Protein AF-A0A3M1QF26-F1 (afdb_monomer_lite)

Foldseek 3Di:
DDPPVPVVVVVVVPPVVVLPPLVVLLVVLVVLLVVLVVLPPVCPCVVLSVVLVVLSVQLVVCSVVVVPVSNVVSSVVSVVSSVVSVCVSVVD

pLDDT: mean 78.91, std 17.64, range [40.91, 94.62]

Radius of gyration: 18.91 Å; chains: 1; bounding box: 52×28×55 Å

Sequence (92 aa):
MRPVLLACLLALGGLAACAHPVAHDLDALQSTLDGTAVMDTGHKLAPDLYQAQRAVCRARQAYARGDLAGAKRLAEEARKKVSDLQAKQYGL

Structure (mmCIF, N/CA/C/O backbone):
data_AF-A0A3M1QF26-F1
#
_entry.id   AF-A0A3M1QF26-F1
#
loop_
_atom_site.group_PDB
_atom_site.id
_atom_site.type_symbol
_atom_site.label_atom_id
_atom_site.label_alt_id
_atom_site.label_comp_id
_atom_site.label_asym_id
_atom_site.label_entity_id
_atom_site.label_seq_id
_atom_site.pdbx_PDB_ins_code
_atom_site.Cartn_x
_atom_site.Cartn_y
_atom_site.Cartn_z
_atom_site.occupancy
_atom_site.B_iso_or_equiv
_atom_site.auth_seq_id
_atom_site.auth_comp_id
_atom_site.auth_asym_id
_atom_site.auth_atom_id
_atom_site.pdbx_PDB_model_num
ATOM 1 N N . MET A 1 1 ? -36.911 20.982 35.353 1.00 48.88 1 MET A N 1
ATOM 2 C CA . MET A 1 1 ? -36.864 19.787 34.484 1.00 48.88 1 MET A CA 1
ATOM 3 C C . MET A 1 1 ? -35.902 20.046 33.329 1.00 48.88 1 MET A C 1
ATOM 5 O O . MET A 1 1 ? -36.047 21.069 32.682 1.00 48.88 1 MET A O 1
ATOM 9 N N . ARG A 1 2 ? -34.973 19.103 33.093 1.00 50.50 2 ARG A N 1
ATOM 10 C CA . ARG A 1 2 ? -34.153 18.883 31.877 1.00 50.50 2 ARG A CA 1
ATOM 11 C C . ARG A 1 2 ? -33.062 19.911 31.492 1.00 50.50 2 ARG A C 1
ATOM 13 O O . ARG A 1 2 ? -33.274 20.700 30.582 1.00 50.50 2 ARG A O 1
ATOM 20 N N . PRO A 1 3 ? -31.833 19.747 32.024 1.00 45.84 3 PRO A N 1
ATOM 21 C CA . PRO A 1 3 ? -30.619 20.103 31.274 1.00 45.84 3 PRO A CA 1
ATOM 22 C C . PRO A 1 3 ? -29.717 18.896 30.934 1.00 45.84 3 PRO A C 1
ATOM 24 O O . PRO A 1 3 ? -28.699 19.055 30.275 1.00 45.84 3 PRO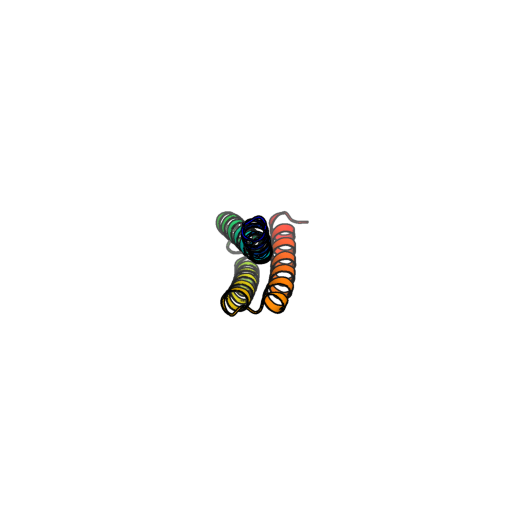 A O 1
ATOM 27 N N . VAL A 1 4 ? -30.076 17.671 31.336 1.00 49.97 4 VAL A N 1
ATOM 28 C CA . VAL A 1 4 ? -29.175 16.499 31.237 1.00 49.97 4 VAL A CA 1
ATOM 29 C C . VAL A 1 4 ? -29.198 15.816 29.856 1.00 49.97 4 VAL A C 1
ATOM 31 O O . VAL A 1 4 ? -28.294 15.063 29.514 1.00 49.97 4 VAL A O 1
ATOM 34 N N . LEU A 1 5 ? -30.195 16.103 29.012 1.00 48.06 5 LEU A N 1
ATOM 35 C CA . LEU A 1 5 ? -30.371 15.411 27.725 1.00 48.06 5 LEU A CA 1
ATOM 36 C C . LEU A 1 5 ? -29.491 15.944 26.581 1.00 48.06 5 LEU A C 1
ATOM 38 O O . LEU A 1 5 ? -29.319 15.240 25.591 1.00 48.06 5 LEU A O 1
ATOM 42 N N . LEU A 1 6 ? -28.900 17.140 26.705 1.00 47.47 6 LEU A N 1
ATOM 43 C CA . LEU A 1 6 ? -28.084 17.720 25.627 1.00 47.47 6 LEU A CA 1
ATOM 44 C C . LEU A 1 6 ? -26.618 17.253 25.648 1.00 47.47 6 LEU A C 1
ATOM 46 O O . LEU A 1 6 ? -25.963 17.236 24.611 1.00 47.47 6 LEU A O 1
ATOM 50 N N . ALA A 1 7 ? -26.105 16.826 26.806 1.00 46.19 7 ALA A N 1
ATOM 51 C CA . ALA A 1 7 ? -24.708 16.408 26.945 1.00 46.19 7 ALA A CA 1
ATOM 52 C C . ALA A 1 7 ? -24.428 15.004 26.369 1.00 46.19 7 ALA A C 1
ATOM 54 O O . ALA A 1 7 ? -23.309 14.727 25.946 1.00 46.19 7 ALA A O 1
ATOM 55 N N . CYS A 1 8 ? -25.436 14.126 26.289 1.00 41.28 8 CYS A N 1
ATOM 56 C CA . CYS A 1 8 ? -25.258 12.778 25.729 1.00 41.28 8 CYS A CA 1
ATOM 57 C C . CYS A 1 8 ? -25.149 12.752 24.196 1.00 41.28 8 CYS A C 1
ATOM 59 O O . CYS A 1 8 ? -24.556 11.826 23.650 1.00 41.28 8 CYS A O 1
ATOM 61 N N . LEU A 1 9 ? -25.672 13.759 23.488 1.00 46.09 9 LEU A N 1
ATOM 62 C CA . LEU A 1 9 ? -25.634 13.785 22.019 1.00 46.09 9 LEU A CA 1
ATOM 63 C C . LEU A 1 9 ? -24.279 14.239 21.454 1.00 46.09 9 LEU A C 1
ATOM 65 O O . LEU A 1 9 ? -23.915 13.834 20.354 1.00 46.09 9 LEU A O 1
ATOM 69 N N . LEU A 1 10 ? -23.490 15.003 22.216 1.00 49.06 10 LEU A N 1
ATOM 70 C CA . LEU A 1 10 ? -22.147 15.431 21.796 1.00 49.06 10 LEU A CA 1
ATOM 71 C C . LEU A 1 10 ? -21.065 14.367 22.042 1.00 49.06 10 LEU A C 1
ATOM 73 O O . LEU A 1 10 ? -20.053 14.358 21.347 1.00 49.06 10 LEU A O 1
ATOM 77 N N . ALA A 1 11 ? -21.288 13.426 22.963 1.00 46.22 11 ALA A N 1
ATOM 78 C CA . ALA A 1 11 ? -20.346 12.333 23.223 1.00 46.22 11 ALA A CA 1
ATOM 79 C C . ALA A 1 11 ? -20.380 11.227 22.147 1.00 46.22 11 ALA A C 1
ATOM 81 O O . ALA A 1 11 ? -19.413 10.484 21.999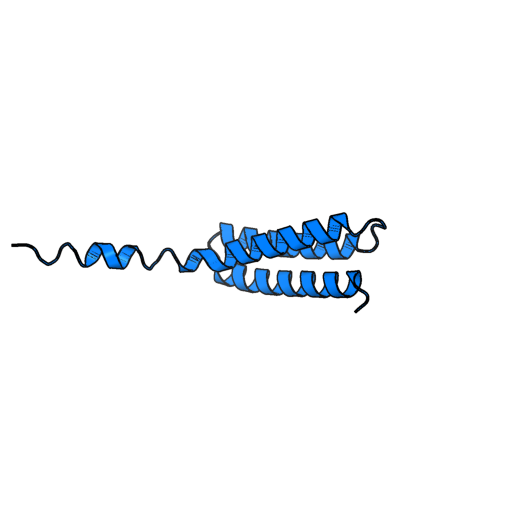 1.00 46.22 11 ALA A O 1
ATOM 82 N N . LEU A 1 12 ? -21.460 11.134 21.362 1.00 48.81 12 LEU A N 1
ATOM 83 C CA . LEU A 1 12 ? -21.599 10.152 20.276 1.00 48.81 12 LEU A CA 1
ATOM 84 C C . LEU A 1 12 ? -21.037 10.641 18.930 1.00 48.81 12 LEU A C 1
ATOM 86 O O . LEU A 1 12 ? -20.748 9.821 18.062 1.00 48.81 12 LEU A O 1
ATOM 90 N N . GLY A 1 13 ? -20.815 11.950 18.760 1.00 42.41 13 GLY A N 1
ATOM 91 C CA . GLY A 1 13 ? -20.212 12.519 17.545 1.00 42.41 13 GLY A CA 1
ATOM 92 C C . GLY A 1 13 ? -18.683 12.398 17.472 1.00 42.41 13 GLY A C 1
ATOM 93 O O . GLY A 1 13 ? -18.108 12.530 16.396 1.00 42.41 13 GLY A O 1
ATOM 94 N N . GLY A 1 14 ? -18.013 12.126 18.599 1.00 40.91 14 GLY A N 1
ATOM 95 C CA . GLY A 1 14 ? -16.547 12.070 18.678 1.00 40.91 14 GLY A CA 1
ATOM 96 C C . GLY A 1 14 ? -15.920 10.725 18.296 1.00 40.91 14 GLY A C 1
ATOM 97 O O . GLY A 1 14 ? -14.734 10.677 17.982 1.00 40.91 14 GLY A O 1
ATOM 98 N N . LEU A 1 15 ? -16.687 9.627 18.290 1.00 45.91 15 LEU A N 1
ATOM 99 C CA . LEU A 1 15 ? -16.137 8.289 18.022 1.00 45.91 15 LEU A CA 1
ATOM 100 C C . LEU A 1 15 ? -16.070 7.914 16.537 1.00 45.91 15 LEU A C 1
ATOM 102 O O . LEU A 1 15 ? -15.388 6.951 16.190 1.00 45.91 15 LEU A O 1
ATOM 106 N N . ALA A 1 16 ? -16.709 8.673 15.644 1.00 44.66 16 ALA A N 1
ATOM 107 C CA . ALA A 1 16 ? -16.647 8.377 14.216 1.00 44.66 16 ALA A CA 1
ATOM 108 C C . ALA A 1 16 ? -15.305 8.799 13.589 1.00 44.66 16 ALA A C 1
ATOM 110 O O . ALA A 1 16 ? -14.814 8.115 12.698 1.00 44.66 16 ALA A O 1
ATOM 111 N N . ALA A 1 17 ? -14.646 9.860 14.067 1.00 45.38 17 ALA A N 1
ATOM 112 C CA . ALA A 1 17 ? -13.465 10.429 13.401 1.00 45.38 17 ALA A CA 1
ATOM 113 C C . ALA A 1 17 ? -12.230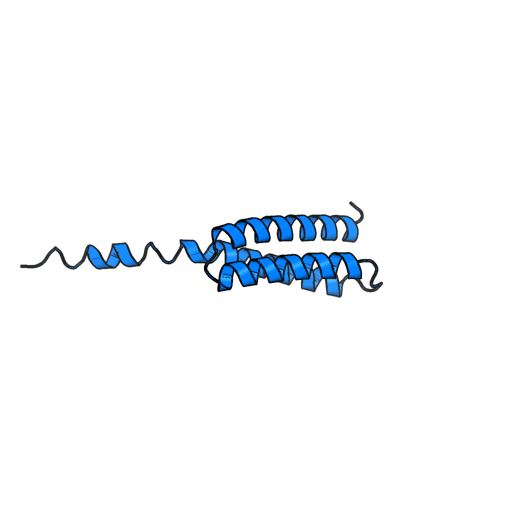 9.498 13.359 1.00 45.38 17 ALA A C 1
ATOM 115 O O . ALA A 1 17 ? -11.352 9.672 12.517 1.00 45.38 17 ALA A O 1
ATOM 116 N N . CYS A 1 18 ? -12.167 8.467 14.206 1.00 46.78 18 CYS A N 1
ATOM 117 C CA . CYS A 1 18 ? -10.989 7.602 14.322 1.00 46.78 18 CYS A CA 1
ATOM 118 C C . CYS A 1 18 ? -10.929 6.454 13.297 1.00 46.78 18 CYS A C 1
ATOM 120 O O . CYS A 1 18 ? -9.868 5.849 13.138 1.00 46.78 18 CYS A O 1
ATOM 122 N N . ALA A 1 19 ? -12.028 6.158 12.592 1.00 50.97 19 ALA A N 1
ATOM 123 C CA . ALA A 1 19 ? -12.062 5.120 11.552 1.00 50.97 19 ALA A CA 1
ATOM 124 C C . ALA A 1 19 ? -11.593 5.624 10.169 1.00 50.97 19 ALA A C 1
ATOM 126 O O . ALA A 1 19 ? -11.166 4.841 9.328 1.00 50.97 19 ALA A O 1
ATOM 127 N N . HIS A 1 20 ? -11.600 6.938 9.942 1.00 58.84 20 HIS A N 1
ATOM 128 C CA . HIS A 1 20 ? -11.430 7.542 8.618 1.00 58.84 20 HIS A CA 1
ATOM 129 C C . HIS A 1 20 ? -9.993 7.648 8.063 1.00 58.84 20 HIS A C 1
ATOM 131 O O . HIS A 1 20 ? -9.858 7.556 6.843 1.00 58.84 20 HIS A O 1
ATOM 137 N N . PRO A 1 21 ? -8.911 7.817 8.859 1.00 72.94 21 PRO A N 1
ATOM 138 C CA . PRO A 1 21 ? -7.605 8.130 8.269 1.00 72.94 21 PRO A CA 1
ATOM 139 C C . PRO A 1 21 ? -7.024 6.950 7.483 1.00 72.94 21 PRO A C 1
ATOM 141 O O . PRO A 1 21 ? -6.514 7.128 6.386 1.00 72.94 21 PRO A O 1
ATOM 144 N N . VAL A 1 22 ? -7.187 5.724 7.988 1.00 80.62 22 VAL A N 1
ATOM 145 C CA . VAL A 1 22 ? -6.626 4.526 7.342 1.00 80.62 22 VAL A CA 1
ATOM 146 C C . VAL A 1 22 ? -7.339 4.212 6.032 1.00 80.62 22 VAL A C 1
ATOM 148 O O . VAL A 1 22 ? -6.693 3.838 5.062 1.00 80.62 22 VAL A O 1
ATOM 151 N N . ALA A 1 23 ? -8.663 4.367 5.986 1.00 82.12 23 ALA A N 1
ATOM 152 C CA . ALA A 1 23 ? -9.424 4.150 4.759 1.00 82.12 23 ALA A CA 1
ATOM 153 C C . ALA A 1 23 ? -9.003 5.144 3.665 1.00 82.12 23 ALA A C 1
ATOM 155 O O . ALA A 1 23 ? -8.691 4.728 2.552 1.00 82.12 23 ALA A O 1
ATOM 156 N N . HIS A 1 24 ? -8.899 6.429 4.020 1.00 86.31 24 HIS A N 1
ATOM 157 C CA . HIS A 1 24 ? -8.439 7.475 3.111 1.00 86.31 24 HIS A CA 1
ATOM 158 C C . HIS A 1 24 ? -7.007 7.222 2.605 1.00 86.31 24 HIS A C 1
ATOM 160 O O . HIS A 1 24 ? -6.746 7.329 1.408 1.00 86.31 24 HIS A O 1
ATOM 166 N N . ASP A 1 25 ? -6.086 6.829 3.490 1.00 86.62 25 ASP A N 1
ATOM 167 C CA . ASP A 1 25 ? -4.708 6.501 3.104 1.00 86.62 25 ASP A CA 1
ATOM 168 C C . ASP A 1 25 ? -4.652 5.309 2.138 1.00 86.62 25 ASP A C 1
ATOM 170 O O . ASP A 1 25 ? -3.899 5.325 1.165 1.00 86.62 25 ASP A O 1
ATOM 174 N N . LEU A 1 26 ? -5.474 4.280 2.359 1.00 88.56 26 LEU A N 1
ATOM 175 C CA . LEU A 1 26 ? -5.537 3.116 1.473 1.00 88.56 26 LEU A CA 1
ATOM 176 C C . LEU A 1 26 ? -6.081 3.463 0.085 1.00 88.56 26 LEU A C 1
ATOM 178 O O . LEU A 1 26 ? -5.602 2.903 -0.903 1.00 88.56 26 LEU A O 1
ATOM 182 N N . ASP A 1 27 ? -7.038 4.383 -0.003 1.00 90.00 27 ASP A N 1
ATOM 183 C CA . ASP A 1 27 ? -7.551 4.877 -1.283 1.00 90.00 27 ASP A CA 1
ATOM 184 C C . ASP A 1 27 ? -6.505 5.714 -2.028 1.00 90.00 27 ASP A C 1
ATOM 186 O O . ASP A 1 27 ? -6.310 5.521 -3.231 1.00 90.00 27 ASP A O 1
ATOM 190 N N . ALA A 1 28 ? -5.756 6.566 -1.322 1.00 89.25 28 ALA A N 1
ATOM 191 C CA . ALA A 1 28 ? -4.656 7.328 -1.912 1.00 89.25 28 ALA A CA 1
ATOM 192 C C . ALA A 1 28 ? -3.542 6.411 -2.457 1.00 89.25 28 ALA A C 1
ATOM 194 O O . ALA A 1 28 ? -3.042 6.616 -3.569 1.00 89.25 28 ALA A O 1
ATOM 195 N N . LEU A 1 29 ? -3.182 5.360 -1.711 1.00 89.50 29 LEU A N 1
ATOM 196 C CA . LEU A 1 29 ? -2.211 4.356 -2.156 1.00 89.50 29 LEU A CA 1
ATOM 197 C C . LEU A 1 29 ? -2.702 3.591 -3.389 1.00 89.50 29 LEU A C 1
ATOM 199 O O . LEU A 1 29 ? -1.923 3.369 -4.315 1.00 89.50 29 LEU A O 1
ATOM 203 N N . GLN A 1 30 ? -3.984 3.223 -3.428 1.00 91.75 30 GLN A N 1
ATOM 204 C CA . GLN A 1 30 ? -4.572 2.550 -4.584 1.00 91.75 30 GLN A CA 1
ATOM 205 C C . GLN A 1 30 ? -4.556 3.451 -5.824 1.00 91.75 30 GLN A C 1
ATOM 207 O O . GLN A 1 30 ? -4.066 3.030 -6.867 1.00 91.75 30 GLN A O 1
ATOM 212 N N . SER A 1 31 ? -4.997 4.706 -5.696 1.00 90.44 31 SER A N 1
ATOM 213 C CA . SER A 1 31 ? -4.972 5.669 -6.804 1.00 90.44 31 SER A CA 1
ATOM 214 C C . SER A 1 31 ? -3.558 5.890 -7.342 1.00 90.44 31 SER A C 1
ATOM 216 O O . SER A 1 31 ? -3.375 6.079 -8.544 1.00 90.44 31 SER A O 1
ATOM 218 N N . THR A 1 32 ? -2.555 5.857 -6.464 1.00 89.62 32 THR A N 1
ATOM 219 C CA . THR A 1 32 ? -1.149 5.974 -6.861 1.00 89.62 32 THR A CA 1
ATOM 220 C C . THR A 1 32 ? -0.700 4.761 -7.672 1.00 89.62 32 THR A C 1
ATOM 222 O O . THR A 1 32 ? -0.082 4.920 -8.721 1.00 89.62 32 THR A O 1
ATOM 225 N N . LEU A 1 33 ? -1.042 3.551 -7.218 1.00 89.00 33 LEU A N 1
ATOM 226 C CA . LEU A 1 33 ? -0.721 2.312 -7.927 1.00 89.00 33 LEU A CA 1
ATOM 227 C C . LEU A 1 33 ? -1.376 2.243 -9.303 1.00 89.00 33 LEU A C 1
ATOM 229 O O . LEU A 1 33 ? -0.721 1.833 -10.258 1.00 89.00 33 LEU A O 1
ATOM 233 N N . ASP A 1 34 ? -2.631 2.672 -9.409 1.00 88.44 34 ASP A N 1
ATOM 234 C CA . ASP A 1 34 ? -3.347 2.717 -10.682 1.00 88.44 34 ASP A CA 1
ATOM 235 C C . ASP A 1 34 ? -2.665 3.706 -11.645 1.00 88.44 34 ASP A C 1
ATOM 237 O O . ASP A 1 34 ? -2.431 3.381 -12.809 1.00 88.44 34 ASP A O 1
ATOM 241 N N . GLY A 1 35 ? -2.235 4.872 -11.146 1.00 85.81 35 GLY A N 1
ATOM 242 C CA . GLY A 1 35 ? -1.445 5.839 -11.914 1.00 85.81 35 GLY A CA 1
ATOM 243 C C . GLY A 1 35 ? -0.098 5.282 -12.389 1.00 85.81 35 GLY A C 1
ATOM 244 O O . GLY A 1 35 ? 0.251 5.417 -13.564 1.00 85.81 35 GLY A O 1
ATOM 245 N N . THR A 1 36 ? 0.650 4.606 -11.511 1.00 84.38 36 THR A N 1
ATOM 246 C CA . THR A 1 36 ? 1.923 3.966 -11.877 1.00 84.38 36 THR A CA 1
ATOM 247 C C . THR A 1 36 ? 1.719 2.836 -12.885 1.00 84.38 36 THR A C 1
ATOM 249 O O . THR A 1 36 ? 2.507 2.715 -13.819 1.00 84.38 36 THR A O 1
ATOM 252 N N . ALA A 1 37 ? 0.651 2.045 -12.758 1.00 84.88 37 ALA A N 1
ATOM 253 C CA . ALA A 1 37 ? 0.331 0.979 -13.704 1.00 84.88 37 ALA A CA 1
ATOM 254 C C . ALA A 1 37 ? 0.025 1.516 -15.111 1.00 84.88 37 ALA A C 1
ATOM 256 O O . ALA A 1 37 ? 0.474 0.932 -16.093 1.00 84.88 37 ALA A O 1
ATOM 257 N N . VAL A 1 38 ? -0.680 2.650 -15.218 1.00 83.62 38 VAL A N 1
ATOM 258 C CA . VAL A 1 38 ? -0.923 3.322 -16.509 1.00 83.62 38 VAL A CA 1
ATOM 259 C C . VAL A 1 38 ? 0.381 3.821 -17.141 1.00 83.62 38 VAL A C 1
ATOM 261 O O . VAL A 1 38 ? 0.528 3.797 -18.362 1.00 83.62 38 VAL A O 1
ATOM 264 N N . MET A 1 39 ? 1.340 4.262 -16.326 1.00 81.50 39 MET A N 1
ATOM 265 C CA . MET A 1 39 ? 2.622 4.777 -16.811 1.00 81.50 39 MET A CA 1
ATOM 266 C C . MET A 1 39 ? 3.677 3.692 -17.080 1.00 81.50 39 MET A C 1
ATOM 268 O O . MET A 1 39 ? 4.616 3.946 -17.838 1.00 81.50 39 MET A O 1
ATOM 272 N N . ASP A 1 40 ? 3.521 2.479 -16.540 1.00 81.69 40 ASP A N 1
ATOM 273 C CA . ASP A 1 40 ? 4.387 1.321 -16.815 1.00 81.69 40 ASP A CA 1
ATOM 274 C C . ASP A 1 40 ? 4.076 0.668 -18.176 1.00 81.69 40 ASP A C 1
ATOM 276 O O . ASP A 1 40 ? 3.766 -0.517 -18.293 1.00 81.69 40 ASP A O 1
ATOM 280 N N . THR A 1 41 ? 4.194 1.458 -19.243 1.00 73.81 41 THR A N 1
ATOM 281 C CA . THR A 1 41 ? 3.952 1.044 -20.640 1.00 73.81 41 THR A CA 1
ATOM 282 C C . THR A 1 41 ? 4.861 -0.093 -21.126 1.00 73.81 41 THR A C 1
ATOM 284 O O . THR A 1 41 ? 4.565 -0.730 -22.133 1.00 73.81 41 THR A O 1
ATOM 287 N N . GLY A 1 42 ? 5.962 -0.367 -20.418 1.00 75.75 42 GLY A N 1
ATOM 288 C CA . GLY A 1 42 ? 6.895 -1.454 -20.722 1.00 75.75 42 GLY A CA 1
ATOM 289 C C . GLY A 1 42 ? 6.760 -2.686 -19.826 1.00 75.75 42 GLY A C 1
ATOM 290 O O . GLY A 1 42 ? 7.590 -3.585 -19.953 1.00 75.75 42 GLY A O 1
ATOM 291 N N . HIS A 1 43 ? 5.790 -2.716 -18.903 1.00 77.75 43 HIS A N 1
ATOM 292 C CA . HIS A 1 43 ? 5.632 -3.763 -17.881 1.00 77.75 43 HIS A CA 1
ATOM 293 C C . HIS A 1 43 ? 6.906 -4.046 -17.066 1.00 77.75 43 HIS A C 1
ATOM 295 O O . HIS A 1 43 ? 7.108 -5.152 -16.556 1.00 77.75 43 HIS A O 1
ATOM 301 N N . LYS A 1 44 ? 7.793 -3.054 -16.941 1.00 80.81 44 LYS A N 1
ATOM 302 C CA . LYS A 1 44 ? 9.084 -3.198 -16.257 1.00 80.81 44 LYS A CA 1
ATOM 303 C C . LYS A 1 44 ? 8.907 -3.230 -14.744 1.00 80.81 44 LYS A C 1
ATOM 305 O O . LYS A 1 44 ? 9.755 -3.773 -14.041 1.00 80.81 44 LYS A O 1
ATOM 310 N N . LEU A 1 45 ? 7.804 -2.666 -14.256 1.00 83.75 45 LEU A N 1
ATOM 311 C CA . LEU A 1 45 ? 7.463 -2.570 -12.844 1.00 83.75 45 LEU A CA 1
ATOM 312 C C . LEU A 1 45 ? 6.377 -3.568 -12.431 1.00 83.75 45 LEU A C 1
ATOM 314 O O . LEU A 1 45 ? 6.042 -3.631 -11.252 1.00 83.75 45 LEU A O 1
ATOM 318 N N . ALA A 1 46 ? 5.857 -4.384 -13.353 1.00 84.19 46 ALA A N 1
ATOM 319 C CA . ALA A 1 46 ? 4.821 -5.388 -13.101 1.00 84.19 46 ALA A CA 1
ATOM 320 C C . ALA A 1 46 ? 5.004 -6.221 -11.807 1.00 84.19 46 ALA A C 1
ATOM 322 O O . ALA A 1 46 ? 4.045 -6.316 -11.032 1.00 84.19 46 ALA A O 1
ATOM 323 N N . PRO A 1 47 ? 6.184 -6.806 -11.502 1.00 86.56 47 PRO A N 1
ATOM 324 C CA . PRO A 1 47 ? 6.354 -7.569 -10.265 1.00 86.56 47 PRO A CA 1
ATOM 325 C C . PRO A 1 47 ? 6.283 -6.689 -9.009 1.00 86.56 47 PRO A C 1
ATOM 327 O O . PRO A 1 47 ? 5.694 -7.102 -8.010 1.00 86.56 47 PRO A O 1
ATOM 330 N N . ASP A 1 48 ? 6.835 -5.476 -9.050 1.00 88.06 48 ASP A N 1
ATOM 331 C CA . ASP A 1 48 ? 6.806 -4.534 -7.926 1.00 88.06 48 ASP A CA 1
ATOM 332 C C . ASP A 1 48 ? 5.394 -3.957 -7.711 1.00 88.06 48 ASP A C 1
ATOM 334 O O . ASP A 1 48 ? 4.912 -3.901 -6.577 1.00 88.06 48 ASP A O 1
ATOM 338 N N . LEU A 1 49 ? 4.688 -3.624 -8.799 1.00 87.94 49 LEU A N 1
ATOM 339 C CA . LEU A 1 49 ? 3.281 -3.214 -8.809 1.00 87.94 49 LEU A CA 1
ATOM 340 C C . LEU A 1 49 ? 2.387 -4.274 -8.167 1.00 87.94 49 LEU A C 1
ATOM 342 O O . LEU A 1 49 ? 1.589 -3.959 -7.283 1.00 87.94 49 LEU A O 1
ATOM 346 N N . TYR A 1 50 ? 2.565 -5.542 -8.547 1.00 90.06 50 TYR A N 1
ATOM 347 C CA . TYR 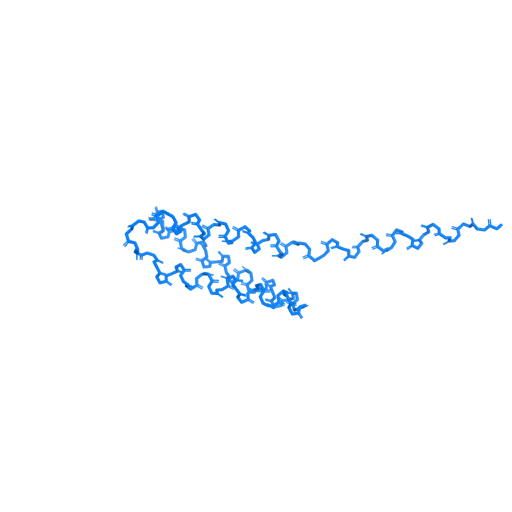A 1 50 ? 1.822 -6.653 -7.957 1.00 90.06 50 TYR A CA 1
ATOM 348 C C . TYR A 1 50 ? 2.080 -6.780 -6.448 1.00 90.06 50 TYR A C 1
ATOM 350 O O . TYR A 1 50 ? 1.148 -6.952 -5.657 1.00 90.06 50 TYR A O 1
ATOM 358 N N . GLN A 1 51 ? 3.339 -6.664 -6.014 1.00 91.75 51 GLN A N 1
ATOM 359 C CA . GLN A 1 51 ? 3.685 -6.736 -4.592 1.00 91.75 51 GLN A CA 1
ATOM 360 C C . GLN A 1 51 ? 3.105 -5.567 -3.789 1.00 91.75 51 GLN A C 1
ATOM 362 O O . GLN A 1 51 ? 2.662 -5.767 -2.651 1.00 91.75 51 GLN A O 1
ATOM 367 N N . ALA A 1 52 ? 3.091 -4.365 -4.364 1.00 91.56 52 ALA A N 1
ATOM 368 C CA . ALA A 1 52 ? 2.530 -3.180 -3.734 1.00 91.56 52 ALA A CA 1
ATOM 369 C C . ALA A 1 52 ? 0.992 -3.248 -3.661 1.00 91.56 52 ALA A C 1
ATOM 371 O O . ALA A 1 52 ? 0.432 -3.051 -2.581 1.00 91.56 52 ALA A O 1
ATOM 372 N N . GLN A 1 53 ? 0.310 -3.664 -4.736 1.00 92.69 53 GLN A N 1
ATOM 373 C CA . GLN A 1 53 ? -1.137 -3.932 -4.722 1.00 92.69 53 GLN A CA 1
ATOM 374 C C . GLN A 1 53 ? -1.506 -4.976 -3.669 1.00 92.69 53 GLN A C 1
ATOM 376 O O . GLN A 1 53 ? -2.421 -4.774 -2.870 1.00 92.69 53 GLN A O 1
ATOM 381 N N . ARG A 1 54 ? -0.749 -6.075 -3.589 1.00 93.75 54 ARG A N 1
ATOM 382 C CA . ARG A 1 54 ? -0.988 -7.112 -2.581 1.00 93.75 54 ARG A CA 1
ATOM 383 C C . ARG A 1 54 ? -0.846 -6.577 -1.153 1.00 93.75 54 ARG A C 1
ATOM 385 O O . ARG A 1 54 ? -1.585 -7.015 -0.269 1.00 93.75 54 ARG A O 1
ATOM 392 N N . ALA A 1 55 ? 0.083 -5.652 -0.912 1.00 93.06 55 ALA A N 1
ATOM 393 C CA . ALA A 1 55 ? 0.242 -5.009 0.390 1.00 93.06 55 ALA A CA 1
ATOM 394 C C . ALA A 1 55 ? -0.971 -4.127 0.740 1.00 93.06 55 ALA A C 1
ATOM 396 O O . ALA A 1 55 ? -1.532 -4.285 1.827 1.00 93.06 55 ALA A O 1
ATOM 397 N N . VAL A 1 56 ? -1.447 -3.299 -0.199 1.00 92.88 56 VAL A N 1
ATOM 398 C CA . VAL A 1 56 ? -2.667 -2.485 -0.024 1.00 92.88 56 VAL A CA 1
ATOM 399 C C . VAL A 1 56 ? -3.892 -3.372 0.230 1.00 92.88 56 VAL A C 1
ATOM 401 O O . VAL A 1 56 ? -4.657 -3.124 1.164 1.00 92.88 56 VAL A O 1
ATOM 40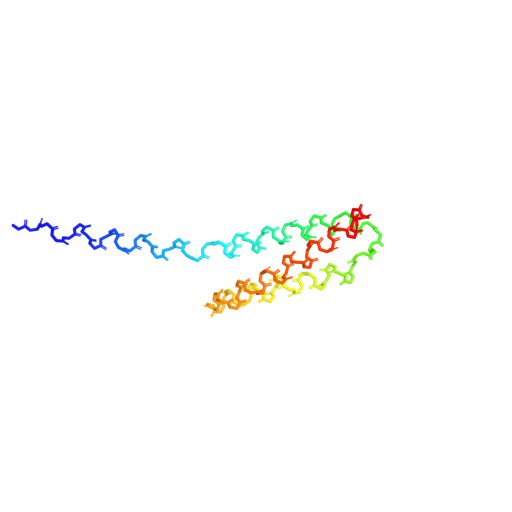4 N N . CYS A 1 57 ? -4.055 -4.469 -0.518 1.00 93.75 57 CYS A N 1
ATOM 405 C CA . CYS A 1 57 ? -5.151 -5.419 -0.304 1.00 93.75 57 CYS A CA 1
ATOM 406 C C . CYS A 1 57 ? -5.136 -6.031 1.102 1.00 93.75 57 CYS A C 1
ATOM 408 O O . CYS A 1 57 ? -6.185 -6.149 1.734 1.00 93.75 57 CYS A O 1
ATOM 410 N N . ARG A 1 58 ? -3.962 -6.413 1.621 1.00 94.62 58 ARG A N 1
ATOM 411 C CA . ARG A 1 58 ? -3.835 -6.947 2.988 1.00 94.62 58 ARG A CA 1
ATOM 412 C C . ARG A 1 58 ? -4.228 -5.913 4.036 1.00 94.62 58 ARG A C 1
ATOM 414 O O . ARG A 1 58 ? -4.927 -6.259 4.987 1.00 94.62 58 ARG A O 1
ATOM 421 N N . ALA A 1 59 ? -3.817 -4.661 3.850 1.00 91.62 59 ALA A N 1
ATOM 422 C CA . ALA A 1 59 ? -4.178 -3.570 4.744 1.00 91.62 59 ALA A CA 1
ATOM 423 C C . ALA A 1 59 ? -5.694 -3.301 4.733 1.00 91.62 59 ALA A C 1
ATOM 425 O O . ALA A 1 59 ? -6.307 -3.224 5.798 1.00 91.62 59 ALA A O 1
ATOM 426 N N . ARG A 1 60 ? -6.328 -3.295 3.550 1.00 91.81 60 ARG A N 1
ATOM 427 C CA . ARG A 1 60 ? -7.795 -3.217 3.409 1.00 91.81 60 ARG A CA 1
ATOM 428 C C . ARG A 1 60 ? -8.512 -4.385 4.086 1.00 91.81 60 ARG A C 1
ATOM 430 O O . ARG A 1 60 ? -9.510 -4.171 4.763 1.00 91.81 60 ARG A O 1
ATOM 437 N N . GLN A 1 61 ? -8.003 -5.611 3.960 1.00 94.50 61 GLN A N 1
ATOM 438 C CA . GLN A 1 61 ? -8.581 -6.777 4.641 1.00 94.50 61 GLN A CA 1
ATOM 439 C C . GLN A 1 61 ? -8.464 -6.680 6.166 1.00 94.50 61 GLN A C 1
ATOM 441 O O . GLN A 1 61 ? -9.390 -7.063 6.874 1.00 94.50 61 GLN A O 1
ATOM 446 N N . ALA A 1 62 ? -7.342 -6.186 6.697 1.00 92.25 62 ALA A N 1
ATOM 447 C CA . ALA A 1 62 ? -7.203 -5.934 8.131 1.00 92.25 62 ALA A CA 1
ATOM 448 C C . ALA A 1 62 ? -8.197 -4.864 8.608 1.00 92.25 62 ALA A C 1
ATOM 450 O O . ALA A 1 62 ? -8.905 -5.093 9.586 1.00 92.25 62 ALA A O 1
ATOM 451 N N . TYR A 1 63 ? -8.338 -3.770 7.852 1.00 90.69 63 TYR A N 1
ATOM 452 C CA . TYR A 1 63 ? -9.308 -2.715 8.142 1.00 90.69 63 TYR A CA 1
ATOM 453 C C . TYR A 1 63 ? -10.749 -3.243 8.138 1.00 90.69 63 TYR A C 1
ATOM 455 O O . TYR A 1 63 ? -11.484 -3.040 9.100 1.00 90.69 63 TYR A O 1
ATOM 463 N N . ALA A 1 64 ? -11.136 -3.998 7.104 1.00 91.25 64 ALA A N 1
ATOM 464 C CA . ALA A 1 64 ? -12.469 -4.590 6.980 1.00 91.25 64 ALA A CA 1
ATOM 465 C C . ALA A 1 64 ? -12.789 -5.607 8.091 1.00 91.25 64 ALA A C 1
ATOM 467 O O . ALA A 1 64 ? -13.948 -5.773 8.458 1.00 91.25 64 ALA A O 1
ATOM 468 N N . ARG A 1 65 ? -11.769 -6.268 8.657 1.00 93.69 65 ARG A N 1
ATOM 469 C CA . ARG A 1 65 ? -11.904 -7.153 9.829 1.00 93.69 65 ARG A CA 1
ATOM 470 C C . ARG A 1 65 ? -11.984 -6.398 11.163 1.00 93.69 65 ARG A C 1
ATOM 472 O O . ARG A 1 65 ? -12.105 -7.041 12.200 1.00 93.69 65 ARG A O 1
ATOM 479 N N . GLY A 1 66 ? -11.893 -5.067 11.153 1.00 89.88 66 GLY A N 1
ATOM 480 C CA . GLY A 1 66 ? -11.863 -4.234 12.357 1.00 89.88 66 GLY A CA 1
ATOM 481 C C . GLY A 1 66 ? -10.507 -4.202 13.071 1.00 89.88 66 GLY A C 1
ATOM 482 O O . GLY A 1 66 ? -10.384 -3.561 14.113 1.00 89.88 66 GLY A O 1
ATOM 483 N N . ASP A 1 67 ? -9.472 -4.842 12.517 1.00 93.12 67 ASP A N 1
ATOM 484 C CA . ASP A 1 67 ? -8.106 -4.786 13.043 1.00 93.12 67 ASP A CA 1
ATOM 485 C C . ASP A 1 67 ? -7.434 -3.478 12.606 1.00 93.12 67 ASP A C 1
ATOM 487 O O . ASP A 1 67 ? -6.635 -3.433 11.669 1.00 93.12 67 ASP A O 1
ATOM 491 N N . LEU A 1 68 ? -7.796 -2.379 13.271 1.00 89.12 68 LEU A N 1
ATOM 492 C CA . LEU A 1 68 ? -7.311 -1.040 12.929 1.00 89.12 68 LEU A CA 1
ATOM 493 C C . LEU A 1 68 ? -5.801 -0.881 13.162 1.00 89.12 68 LEU A C 1
ATOM 495 O O . LEU A 1 68 ? -5.135 -0.166 12.413 1.00 89.12 68 LEU A O 1
ATOM 499 N N . ALA A 1 69 ? -5.246 -1.543 14.181 1.00 89.38 69 ALA A N 1
ATOM 500 C CA . ALA A 1 69 ? -3.812 -1.505 14.466 1.00 89.38 69 ALA A CA 1
ATOM 501 C C . ALA A 1 69 ? -3.014 -2.261 13.393 1.00 89.38 69 ALA A C 1
ATOM 503 O O . ALA A 1 69 ? -2.033 -1.730 12.862 1.00 89.38 69 ALA A O 1
ATOM 504 N N . GLY A 1 70 ? -3.468 -3.461 13.019 1.00 90.50 70 GLY A N 1
ATOM 505 C CA . GLY A 1 70 ? -2.900 -4.219 11.910 1.00 90.50 70 GLY A CA 1
ATOM 506 C C . GLY A 1 70 ? -3.056 -3.492 10.580 1.00 90.50 70 GLY A C 1
ATOM 507 O O . GLY A 1 70 ? -2.097 -3.414 9.813 1.00 90.50 70 GLY A O 1
ATOM 508 N N . ALA A 1 71 ? -4.214 -2.877 10.332 1.00 90.31 71 ALA A N 1
ATOM 509 C CA . ALA A 1 71 ? -4.465 -2.082 9.135 1.00 90.31 71 ALA A CA 1
ATOM 510 C C . ALA A 1 71 ? -3.500 -0.901 9.010 1.00 90.31 71 ALA A C 1
ATOM 512 O O . ALA A 1 71 ? -2.908 -0.735 7.951 1.00 90.31 71 ALA A O 1
ATOM 513 N N . LYS A 1 72 ? -3.278 -0.132 10.087 1.00 90.19 72 LYS A N 1
ATOM 514 C CA . LYS A 1 72 ? -2.303 0.973 10.099 1.00 90.19 72 LYS A CA 1
ATOM 515 C C . LYS A 1 72 ? -0.897 0.497 9.765 1.00 90.19 72 LYS A C 1
ATOM 517 O O . LYS A 1 72 ? -0.244 1.057 8.893 1.00 90.19 72 LYS A O 1
ATOM 522 N N . ARG A 1 73 ? -0.438 -0.567 10.426 1.00 93.25 73 ARG A N 1
ATOM 523 C CA . ARG A 1 73 ? 0.900 -1.117 10.182 1.00 93.25 73 ARG A CA 1
ATOM 524 C C . ARG A 1 73 ? 1.059 -1.602 8.738 1.00 93.25 73 ARG A C 1
ATOM 526 O O . ARG A 1 73 ? 2.085 -1.346 8.116 1.00 93.25 73 ARG A O 1
ATOM 533 N N . LEU A 1 74 ? 0.056 -2.303 8.213 1.00 93.62 74 LEU A N 1
ATOM 534 C CA . LEU A 1 74 ? 0.066 -2.796 6.836 1.00 93.62 74 LEU A CA 1
ATOM 535 C C . LEU A 1 74 ? -0.054 -1.654 5.818 1.00 93.62 74 LEU A C 1
ATOM 537 O O . LEU A 1 74 ? 0.546 -1.745 4.751 1.00 93.62 74 LEU A O 1
ATOM 541 N N . ALA A 1 75 ? -0.787 -0.585 6.140 1.00 90.69 75 ALA A N 1
ATOM 542 C CA . ALA A 1 75 ? -0.882 0.614 5.313 1.00 90.69 75 ALA A CA 1
ATOM 543 C C . ALA A 1 75 ? 0.471 1.334 5.220 1.00 90.69 75 ALA A C 1
ATOM 545 O O . ALA A 1 75 ? 0.880 1.694 4.123 1.00 90.69 75 ALA A O 1
ATOM 546 N N . GLU A 1 76 ? 1.214 1.456 6.324 1.00 92.69 76 GLU A N 1
ATOM 547 C CA . GLU A 1 76 ? 2.581 2.002 6.312 1.00 92.69 76 GLU A CA 1
ATOM 548 C C . GLU A 1 76 ? 3.555 1.123 5.507 1.00 92.69 76 GLU A C 1
ATOM 550 O O . GLU A 1 76 ? 4.357 1.629 4.720 1.00 92.69 76 GLU A O 1
ATOM 555 N N . GLU A 1 77 ? 3.462 -0.207 5.628 1.00 93.44 77 GLU A N 1
ATOM 556 C CA . GLU A 1 77 ? 4.256 -1.118 4.791 1.00 93.44 77 GLU A CA 1
ATOM 557 C C . GLU A 1 77 ? 3.919 -0.943 3.302 1.00 93.44 77 GLU A C 1
ATOM 559 O O . GLU A 1 77 ? 4.817 -0.856 2.461 1.00 93.44 77 GLU A O 1
ATOM 564 N N . ALA A 1 78 ? 2.628 -0.868 2.969 1.00 91.88 78 ALA A N 1
ATOM 565 C CA . ALA A 1 78 ? 2.169 -0.638 1.607 1.00 91.88 78 ALA A CA 1
ATOM 566 C C . ALA A 1 78 ? 2.650 0.719 1.077 1.00 91.88 78 ALA A C 1
ATOM 568 O O . ALA A 1 78 ? 3.152 0.788 -0.043 1.00 91.88 78 ALA A O 1
ATOM 569 N N . ARG A 1 79 ? 2.588 1.771 1.898 1.00 92.56 79 ARG A N 1
ATOM 570 C CA . ARG A 1 79 ? 3.086 3.110 1.571 1.00 92.56 79 ARG A CA 1
ATOM 571 C C . ARG A 1 79 ? 4.566 3.108 1.238 1.00 92.56 79 ARG A C 1
ATOM 573 O O . ARG A 1 79 ? 4.954 3.689 0.228 1.00 92.56 79 ARG A O 1
ATOM 580 N N . LYS A 1 80 ? 5.382 2.416 2.034 1.00 93.19 80 LYS A N 1
ATOM 581 C CA . LYS A 1 80 ? 6.809 2.272 1.741 1.00 93.19 80 LYS A CA 1
ATOM 582 C C . LYS A 1 80 ? 7.033 1.605 0.382 1.00 93.19 80 LYS A C 1
ATOM 584 O O . LYS A 1 80 ? 7.781 2.131 -0.431 1.00 93.19 80 LYS A O 1
ATOM 589 N N . LYS A 1 81 ? 6.325 0.508 0.090 1.00 90.94 81 LYS A N 1
ATOM 590 C CA . LYS A 1 81 ? 6.441 -0.184 -1.206 1.00 90.94 81 LYS A CA 1
ATOM 591 C C . LYS A 1 81 ? 6.010 0.681 -2.386 1.00 90.94 81 LYS A C 1
ATOM 593 O O . LYS A 1 81 ? 6.653 0.634 -3.427 1.00 90.94 81 LYS A O 1
ATOM 598 N N . VAL A 1 82 ? 4.937 1.458 -2.231 1.00 89.81 82 VAL A N 1
ATOM 599 C CA . VAL A 1 82 ? 4.488 2.414 -3.253 1.00 89.81 82 VAL A CA 1
ATOM 600 C C . VAL A 1 82 ? 5.546 3.497 -3.475 1.00 89.81 82 VAL A C 1
ATOM 602 O O . VAL A 1 82 ? 5.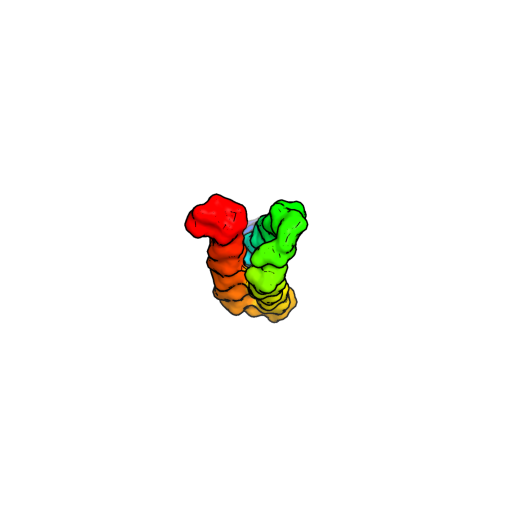855 3.802 -4.620 1.00 89.81 82 VAL A O 1
ATOM 605 N N . SER A 1 83 ? 6.154 4.021 -2.409 1.00 89.94 83 SER A N 1
ATOM 606 C CA . SER A 1 83 ? 7.243 5.000 -2.514 1.00 89.94 83 SER A CA 1
ATOM 607 C C . SER A 1 83 ? 8.474 4.424 -3.223 1.00 89.94 83 SER A C 1
ATOM 609 O O . SER A 1 83 ? 9.030 5.077 -4.101 1.00 89.94 83 SER A O 1
ATOM 611 N N . ASP A 1 84 ? 8.883 3.199 -2.882 1.00 89.50 84 ASP A N 1
ATOM 612 C CA . ASP A 1 84 ? 10.019 2.518 -3.519 1.00 89.50 84 ASP A CA 1
ATOM 613 C C . ASP A 1 84 ? 9.736 2.251 -5.009 1.00 89.50 84 ASP A C 1
ATOM 615 O O . ASP A 1 84 ? 10.604 2.411 -5.868 1.00 89.50 84 ASP A O 1
ATOM 619 N N . LEU A 1 85 ? 8.497 1.874 -5.333 1.00 87.75 85 LEU A N 1
ATOM 620 C CA . LEU A 1 85 ? 8.027 1.695 -6.704 1.00 87.75 85 LEU A CA 1
ATOM 621 C C . LEU A 1 85 ? 8.046 3.017 -7.488 1.00 87.75 85 LEU A C 1
ATOM 623 O O . LEU A 1 85 ? 8.490 3.035 -8.634 1.00 87.75 85 LEU A O 1
ATOM 627 N N . GLN A 1 86 ? 7.596 4.118 -6.885 1.00 86.38 86 GLN A N 1
ATOM 628 C CA . GLN A 1 86 ? 7.652 5.439 -7.509 1.00 86.38 86 GLN A CA 1
ATOM 629 C C . GLN A 1 86 ? 9.094 5.890 -7.743 1.00 86.38 86 GLN A C 1
ATOM 631 O O . GLN A 1 86 ? 9.398 6.378 -8.827 1.00 86.38 86 GLN A O 1
ATOM 636 N N . ALA A 1 87 ? 9.999 5.683 -6.783 1.00 86.62 87 ALA A N 1
ATOM 637 C CA . ALA A 1 87 ? 11.418 5.989 -6.968 1.00 86.62 87 ALA A CA 1
ATOM 638 C C . ALA A 1 87 ? 11.987 5.250 -8.192 1.00 86.62 87 ALA A C 1
ATOM 640 O O . ALA A 1 87 ? 12.556 5.878 -9.083 1.00 86.62 87 ALA A O 1
ATOM 641 N N . LYS A 1 88 ? 11.695 3.948 -8.322 1.00 85.06 88 LYS A N 1
ATOM 642 C CA . LYS A 1 88 ? 12.061 3.155 -9.508 1.00 85.06 88 LYS A CA 1
ATOM 643 C C . LYS A 1 88 ? 11.435 3.685 -10.800 1.00 85.06 88 LYS A C 1
ATOM 645 O O . LYS A 1 88 ? 12.101 3.699 -11.831 1.00 85.06 88 LYS A O 1
ATOM 650 N N . GLN A 1 89 ? 10.173 4.114 -10.757 1.00 81.44 89 GLN A N 1
ATOM 651 C CA . GLN A 1 89 ? 9.472 4.682 -11.911 1.00 81.44 89 GLN A CA 1
ATOM 652 C C . GLN A 1 89 ? 10.120 5.991 -12.392 1.00 81.44 89 GLN A C 1
ATOM 654 O O . GLN A 1 89 ? 10.223 6.210 -13.597 1.00 81.44 89 GLN A O 1
ATOM 659 N N . TYR A 1 90 ? 10.567 6.842 -11.464 1.00 81.75 90 TYR A N 1
ATOM 660 C CA . TYR A 1 90 ? 11.198 8.132 -11.763 1.00 81.75 90 TYR A CA 1
ATOM 661 C C . TYR A 1 90 ? 12.730 8.067 -11.900 1.00 81.75 90 TYR A C 1
ATOM 663 O O . TYR A 1 90 ? 13.346 9.078 -12.230 1.00 81.75 90 TYR A O 1
ATOM 671 N N . GLY A 1 91 ? 13.344 6.898 -11.691 1.00 77.50 91 GLY A N 1
ATOM 672 C CA . GLY A 1 91 ? 14.794 6.701 -11.795 1.00 77.50 91 GLY A CA 1
ATOM 673 C C . GLY A 1 91 ? 15.602 7.339 -10.658 1.00 77.50 91 GLY A C 1
ATOM 674 O O . GLY A 1 91 ? 16.738 7.750 -10.895 1.00 77.50 91 GLY A O 1
ATOM 675 N N . LEU A 1 92 ? 15.004 7.451 -9.467 1.00 59.25 92 LEU A N 1
ATOM 676 C CA . LEU A 1 92 ? 15.602 7.996 -8.241 1.00 59.25 92 LEU A CA 1
ATOM 677 C C . LEU A 1 92 ? 16.238 6.908 -7.367 1.00 59.25 92 LEU A C 1
ATOM 679 O O . LEU A 1 92 ? 15.701 5.776 -7.338 1.00 59.25 92 LEU A O 1
#

Secondary structure (DSSP, 8-state):
--STTTHHHHHSSSSSTTSHHHHHHHHHHHHHHHHHHHH-TT-SSHHHHHHHHHHHHHHHHHHHTT-HHHHHHHHHHHHHHHHHHHHHHHT-